Protein AF-A0A3A3HG42-F1 (afdb_monomer)

Sequence (111 aa):
MGFLIKMAFWFSLVLLVLPFDFGETKSDQPNVNAIQAFLAAREAVGDVSGICERKPEVCEVGKSAMHTVGIRAREAAKIAFEMLDSKFGEPDTATKTGSVPPVAPEAPAAN

Structure (mmCIF, N/CA/C/O backbone):
data_AF-A0A3A3HG42-F1
#
_entry.id   AF-A0A3A3HG42-F1
#
loop_
_atom_site.group_PDB
_atom_site.id
_atom_site.type_symbol
_atom_site.label_atom_id
_atom_site.label_alt_id
_atom_site.label_comp_id
_atom_site.label_asym_id
_atom_site.label_entity_id
_atom_site.label_seq_id
_atom_site.pdbx_PDB_ins_code
_atom_site.Cartn_x
_atom_site.Cartn_y
_atom_site.Cartn_z
_atom_site.occupancy
_atom_site.B_iso_or_equiv
_atom_site.auth_seq_id
_atom_site.auth_comp_id
_atom_site.auth_asym_id
_atom_site.auth_atom_id
_atom_site.pdbx_PDB_model_num
ATOM 1 N N . MET A 1 1 ? 16.484 -32.203 -5.602 1.00 61.78 1 MET A N 1
ATOM 2 C CA . MET A 1 1 ? 15.442 -31.258 -5.132 1.00 61.78 1 MET A CA 1
ATOM 3 C C . MET A 1 1 ? 15.800 -30.467 -3.858 1.00 61.78 1 MET A C 1
ATOM 5 O O . MET A 1 1 ? 15.086 -29.534 -3.542 1.00 61.78 1 MET A O 1
ATOM 9 N N . GLY A 1 2 ? 16.875 -30.769 -3.108 1.00 77.94 2 GLY A N 1
ATOM 10 C CA . GLY A 1 2 ? 17.169 -30.070 -1.834 1.00 77.94 2 GLY A CA 1
ATOM 11 C C . GLY A 1 2 ? 17.983 -28.767 -1.930 1.00 77.94 2 GLY A C 1
ATOM 12 O O . GLY A 1 2 ? 18.117 -28.057 -0.938 1.00 77.94 2 GLY A O 1
ATOM 13 N N . PHE A 1 3 ? 18.542 -28.455 -3.103 1.00 86.38 3 PHE A N 1
ATOM 14 C CA . PHE A 1 3 ? 19.393 -27.277 -3.315 1.00 86.38 3 PHE A CA 1
ATOM 15 C C . PHE A 1 3 ? 18.592 -25.969 -3.325 1.00 86.38 3 PHE A C 1
ATOM 17 O O . PHE A 1 3 ? 18.990 -25.003 -2.683 1.00 86.38 3 PHE A O 1
ATOM 24 N N . LEU A 1 4 ? 17.421 -25.971 -3.971 1.00 90.75 4 LEU A N 1
ATOM 25 C CA . LEU A 1 4 ? 16.552 -24.795 -4.069 1.00 90.75 4 LEU A CA 1
ATOM 26 C C . LEU A 1 4 ? 16.053 -24.332 -2.697 1.00 90.75 4 LEU A C 1
ATOM 28 O O . LEU A 1 4 ? 16.079 -23.145 -2.409 1.00 90.75 4 LEU A O 1
ATOM 32 N N . ILE A 1 5 ? 15.679 -25.270 -1.821 1.00 92.88 5 ILE A N 1
ATOM 33 C CA . ILE A 1 5 ? 15.221 -24.953 -0.459 1.00 92.88 5 ILE A CA 1
ATOM 34 C C . ILE A 1 5 ? 16.353 -24.326 0.362 1.00 92.88 5 ILE A C 1
ATOM 36 O O . ILE A 1 5 ? 16.134 -23.348 1.069 1.00 92.88 5 ILE A O 1
ATOM 40 N N . LYS A 1 6 ? 17.578 -24.853 0.238 1.00 89.25 6 LYS A N 1
ATOM 41 C CA . LYS A 1 6 ? 18.759 -24.280 0.895 1.00 89.25 6 LYS A CA 1
ATOM 42 C C . LYS A 1 6 ? 19.034 -22.865 0.384 1.00 89.25 6 LYS A C 1
ATOM 44 O O . LYS A 1 6 ? 19.192 -21.970 1.202 1.00 89.25 6 LYS A O 1
ATOM 49 N N . MET A 1 7 ? 19.040 -22.648 -0.932 1.00 94.62 7 MET A N 1
ATOM 50 C CA . MET A 1 7 ? 19.290 -21.321 -1.508 1.00 94.62 7 MET A CA 1
ATOM 51 C C . MET A 1 7 ? 18.202 -20.312 -1.146 1.00 94.62 7 MET A C 1
ATOM 53 O O . MET A 1 7 ? 18.533 -19.215 -0.719 1.00 94.62 7 MET A O 1
ATOM 57 N N . ALA A 1 8 ? 16.924 -20.689 -1.221 1.00 93.00 8 ALA A N 1
ATOM 58 C CA . ALA A 1 8 ? 15.820 -19.820 -0.818 1.00 93.00 8 ALA A CA 1
ATOM 59 C C . ALA A 1 8 ? 15.907 -19.432 0.668 1.00 93.00 8 ALA A C 1
ATOM 61 O O . ALA A 1 8 ? 15.726 -18.267 1.015 1.00 93.00 8 ALA A O 1
ATOM 62 N N . PHE A 1 9 ? 16.244 -20.390 1.539 1.00 94.19 9 PHE A N 1
ATOM 63 C CA . PHE A 1 9 ? 16.435 -20.133 2.965 1.00 94.19 9 PHE A CA 1
ATOM 64 C C . PHE A 1 9 ? 17.605 -19.175 3.227 1.00 94.19 9 PHE A C 1
ATOM 66 O O . PHE A 1 9 ? 17.438 -18.173 3.920 1.00 94.19 9 PHE A O 1
ATOM 73 N N . TRP A 1 10 ? 18.776 -19.449 2.644 1.00 95.62 10 TRP A N 1
ATOM 74 C CA . TRP A 1 10 ? 19.958 -18.597 2.804 1.00 95.62 10 TRP A CA 1
ATOM 75 C C . TRP A 1 10 ? 19.745 -17.201 2.219 1.00 95.62 10 TRP A C 1
ATOM 77 O O . TRP A 1 10 ? 20.132 -16.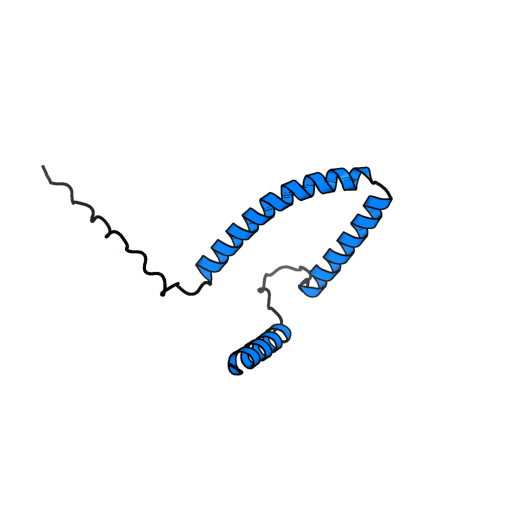217 2.840 1.00 95.62 10 TRP A O 1
ATOM 87 N N . PHE A 1 11 ? 19.076 -17.099 1.073 1.00 92.38 11 PHE A N 1
ATOM 88 C CA . PHE A 1 11 ? 18.751 -15.823 0.447 1.00 92.38 11 PHE A CA 1
ATOM 89 C C . PHE A 1 11 ? 17.790 -15.000 1.310 1.00 92.38 11 PHE A C 1
ATOM 91 O O . PHE A 1 11 ? 18.050 -13.829 1.566 1.00 92.38 11 PHE A O 1
ATOM 98 N N . SER A 1 12 ? 16.737 -15.621 1.851 1.00 90.12 12 SER A N 1
ATOM 99 C CA . SER A 1 12 ? 15.818 -14.963 2.786 1.00 90.12 12 SER A CA 1
ATOM 100 C C . SER A 1 12 ? 16.520 -14.485 4.059 1.00 90.12 12 SER A C 1
ATOM 102 O O . SER A 1 12 ? 16.197 -13.409 4.556 1.00 90.12 12 SER A O 1
ATOM 104 N N . LEU A 1 13 ? 17.465 -15.267 4.591 1.00 90.00 13 LEU A N 1
ATOM 105 C CA . LEU A 1 13 ? 18.253 -14.886 5.764 1.00 90.00 13 LEU A CA 1
ATOM 106 C C . LEU A 1 13 ? 19.147 -13.676 5.456 1.00 90.00 13 LEU A C 1
ATOM 108 O O . LEU A 1 13 ? 19.191 -12.726 6.232 1.00 90.00 13 LEU A O 1
ATOM 112 N N . VAL A 1 14 ? 19.827 -13.692 4.307 1.00 88.62 14 VAL A N 1
ATOM 113 C CA . VAL A 1 14 ? 20.693 -12.593 3.859 1.00 88.62 14 VAL A CA 1
ATOM 114 C C . VAL A 1 14 ? 19.887 -11.319 3.614 1.00 88.62 14 VAL A C 1
ATOM 116 O O . VAL A 1 14 ? 20.301 -10.263 4.075 1.00 88.62 14 VAL A O 1
ATOM 119 N N . LEU A 1 15 ? 18.719 -11.406 2.970 1.00 82.06 15 LEU A N 1
ATOM 120 C CA . LEU A 1 15 ? 17.829 -10.256 2.763 1.00 82.06 15 LEU A CA 1
ATOM 121 C C . LEU A 1 15 ? 17.288 -9.663 4.069 1.00 82.06 15 LEU A C 1
ATOM 123 O O . LEU A 1 15 ? 16.986 -8.477 4.116 1.00 82.06 15 LEU A O 1
ATOM 127 N N . LEU A 1 16 ? 17.151 -10.474 5.119 1.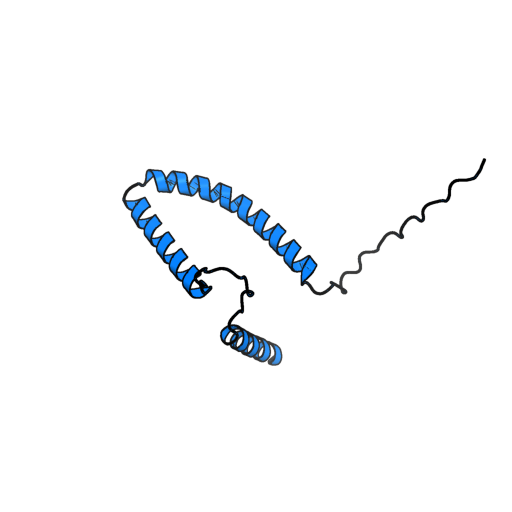00 78.88 16 LEU A N 1
ATOM 128 C CA . LEU A 1 16 ? 16.725 -10.003 6.437 1.00 78.88 16 LEU A CA 1
ATOM 129 C C . LEU A 1 16 ? 17.869 -9.314 7.195 1.00 78.88 16 LEU A C 1
ATOM 131 O O . LEU A 1 16 ? 17.629 -8.395 7.973 1.00 78.88 16 LEU A O 1
ATOM 135 N N . VAL A 1 17 ? 19.106 -9.767 6.974 1.00 81.06 17 VAL A N 1
ATOM 136 C CA . VAL A 1 17 ? 20.314 -9.216 7.603 1.00 81.06 17 VAL A CA 1
ATOM 137 C C . VAL A 1 17 ? 20.834 -7.982 6.870 1.00 81.06 17 VAL A C 1
ATOM 139 O O . VAL A 1 17 ? 21.409 -7.108 7.515 1.00 81.06 17 VAL A O 1
ATOM 142 N N . LEU A 1 18 ? 20.655 -7.891 5.551 1.00 79.62 18 LEU A N 1
ATOM 143 C CA . LEU A 1 18 ? 21.057 -6.720 4.782 1.00 79.62 18 LEU A CA 1
ATOM 144 C C . LEU A 1 18 ? 20.132 -5.544 5.129 1.00 79.62 18 LEU A C 1
ATOM 146 O O . LEU A 1 18 ? 18.946 -5.589 4.800 1.00 79.62 18 LEU A O 1
ATOM 150 N N . PRO A 1 19 ? 20.640 -4.472 5.766 1.00 62.25 19 PRO A N 1
ATOM 151 C CA . PRO A 1 19 ? 19.896 -3.228 5.810 1.00 62.25 19 PRO A CA 1
ATOM 152 C C . PRO A 1 19 ? 19.738 -2.754 4.363 1.00 62.25 19 PRO A C 1
ATOM 154 O O . PRO A 1 19 ? 20.725 -2.544 3.660 1.00 62.25 19 PRO A O 1
ATOM 157 N N . PHE A 1 20 ? 18.496 -2.643 3.899 1.00 61.81 20 PHE A N 1
ATOM 158 C CA . PHE A 1 20 ? 18.199 -2.021 2.617 1.00 61.81 20 PHE A CA 1
ATOM 159 C C . PHE A 1 20 ? 18.615 -0.551 2.714 1.00 61.81 20 PHE A C 1
ATOM 161 O O . PHE A 1 20 ? 17.908 0.263 3.309 1.00 61.81 20 PHE A O 1
ATOM 168 N N . ASP A 1 21 ? 19.798 -0.232 2.192 1.00 54.31 21 ASP A N 1
ATOM 169 C CA . ASP A 1 21 ? 20.253 1.140 2.012 1.00 54.31 21 ASP A CA 1
ATOM 170 C C . ASP A 1 21 ? 19.372 1.771 0.928 1.00 54.31 21 ASP A C 1
ATOM 172 O O . ASP A 1 21 ? 19.570 1.586 -0.274 1.00 54.31 21 ASP A O 1
ATOM 176 N N . PHE A 1 22 ? 18.303 2.437 1.358 1.00 55.25 22 PHE A N 1
ATOM 177 C CA . PHE A 1 22 ? 17.480 3.260 0.483 1.00 55.25 22 PHE A CA 1
ATOM 178 C C . PHE A 1 22 ? 18.204 4.588 0.262 1.00 55.25 22 PHE A C 1
ATOM 180 O O . PHE A 1 22 ? 17.816 5.598 0.830 1.00 55.25 22 PHE A O 1
ATOM 187 N N . GLY A 1 23 ? 19.274 4.540 -0.533 1.00 46.97 23 GLY A N 1
ATOM 188 C CA . GLY A 1 23 ? 19.874 5.649 -1.271 1.00 46.97 23 GLY A CA 1
ATOM 189 C C . GLY A 1 23 ? 20.020 6.981 -0.534 1.00 46.97 23 GLY A C 1
ATOM 190 O O . GLY A 1 23 ? 19.073 7.756 -0.412 1.00 46.97 23 GLY A O 1
ATOM 191 N N . GLU A 1 24 ? 21.267 7.298 -0.196 1.00 52.09 24 GLU A N 1
ATOM 192 C CA . GLU A 1 24 ? 21.784 8.629 0.124 1.00 52.09 24 GLU A CA 1
ATOM 193 C C . GLU A 1 24 ? 21.048 9.757 -0.641 1.00 52.09 24 GLU A C 1
ATOM 195 O O . GLU A 1 24 ? 21.321 10.040 -1.808 1.00 52.09 24 GLU A O 1
ATOM 200 N N . THR A 1 25 ? 20.096 10.428 0.013 1.00 49.53 25 THR A N 1
ATOM 201 C CA . THR A 1 25 ? 19.535 11.690 -0.480 1.00 49.53 25 THR A CA 1
ATOM 202 C C . THR A 1 25 ? 19.702 12.739 0.600 1.00 49.53 25 THR A C 1
ATOM 204 O O . THR A 1 25 ? 19.038 12.732 1.631 1.00 49.53 25 THR A O 1
ATOM 207 N N . LYS A 1 26 ? 20.631 13.656 0.332 1.00 56.97 26 LYS A N 1
ATOM 208 C CA . LYS A 1 26 ? 20.856 14.902 1.063 1.00 56.97 26 LYS A CA 1
ATOM 209 C C . LYS A 1 26 ? 19.541 15.643 1.316 1.00 56.97 26 LYS A C 1
ATOM 211 O O . LYS A 1 26 ? 19.071 16.375 0.453 1.00 56.97 26 LYS A O 1
ATOM 216 N N . SER A 1 27 ? 18.992 15.502 2.510 1.00 53.69 27 SER A N 1
ATOM 217 C CA . SER A 1 27 ? 18.294 16.549 3.257 1.00 53.69 27 SER A CA 1
ATOM 218 C C . SER A 1 27 ? 17.915 15.972 4.614 1.00 53.69 27 SER A C 1
ATOM 220 O O . SER A 1 27 ? 17.742 14.767 4.743 1.00 53.69 27 SER A O 1
ATOM 222 N N . ASP A 1 28 ? 17.827 16.844 5.603 1.00 54.03 28 ASP A N 1
ATOM 223 C CA . ASP A 1 28 ? 17.388 16.650 6.983 1.00 54.03 28 ASP A CA 1
ATOM 224 C C . ASP A 1 28 ? 15.973 16.030 7.085 1.00 54.03 28 ASP A C 1
ATOM 226 O O . ASP A 1 28 ? 15.024 16.661 7.540 1.00 54.03 28 ASP A O 1
ATOM 230 N N . GLN A 1 29 ? 15.787 14.810 6.578 1.00 58.97 29 GLN A N 1
ATOM 231 C CA . GLN A 1 29 ? 14.551 14.052 6.703 1.00 58.97 29 GLN A CA 1
ATOM 232 C C . GLN A 1 29 ? 14.798 12.821 7.571 1.00 58.97 29 GLN A C 1
ATOM 234 O O . GLN A 1 29 ? 15.789 12.114 7.368 1.00 58.97 29 GLN A O 1
ATOM 239 N N . PRO A 1 30 ? 13.918 12.549 8.551 1.00 58.16 30 PRO A N 1
ATOM 240 C CA . PRO A 1 30 ? 14.025 11.351 9.361 1.00 58.16 30 PRO A CA 1
ATOM 241 C C . PRO A 1 30 ? 13.960 10.138 8.435 1.00 58.16 30 PRO A C 1
ATOM 243 O O . PRO A 1 30 ? 12.956 9.909 7.763 1.00 58.16 30 PRO A O 1
ATOM 246 N N . ASN A 1 31 ? 15.056 9.379 8.389 1.00 59.84 31 ASN A N 1
ATOM 247 C CA . ASN A 1 31 ? 15.139 8.117 7.667 1.00 59.84 31 ASN A CA 1
ATOM 248 C C . ASN A 1 31 ? 14.125 7.142 8.280 1.00 59.84 31 ASN A C 1
ATOM 250 O O . ASN A 1 31 ? 14.407 6.475 9.277 1.00 59.84 31 ASN A O 1
ATOM 254 N N . VAL A 1 32 ? 12.917 7.097 7.721 1.00 64.62 32 VAL A N 1
ATOM 255 C CA . VAL A 1 32 ? 11.877 6.160 8.141 1.00 64.62 32 VAL A CA 1
ATOM 256 C C . VAL A 1 32 ? 12.239 4.770 7.630 1.00 64.62 32 VAL A C 1
ATOM 258 O O . VAL A 1 32 ? 12.289 4.515 6.430 1.00 64.62 32 VAL A O 1
ATOM 261 N N . ASN A 1 33 ? 12.519 3.848 8.552 1.00 75.69 33 ASN A N 1
ATOM 262 C CA . ASN A 1 33 ? 12.745 2.447 8.198 1.00 75.69 33 ASN A CA 1
ATOM 263 C C . ASN A 1 33 ? 11.441 1.854 7.625 1.00 75.69 33 ASN A C 1
ATOM 265 O O . ASN A 1 33 ? 10.360 2.139 8.142 1.00 75.69 33 ASN A O 1
ATOM 269 N N . ALA A 1 34 ? 11.530 0.985 6.612 1.00 77.75 34 ALA A N 1
ATOM 270 C CA . ALA A 1 34 ? 10.396 0.246 6.049 1.00 77.75 34 ALA A CA 1
ATOM 271 C C . ALA A 1 34 ? 9.502 -0.408 7.125 1.00 77.75 34 ALA A C 1
ATOM 273 O O . ALA A 1 34 ? 8.275 -0.371 7.022 1.00 77.75 34 ALA A O 1
ATOM 274 N N . ILE A 1 35 ? 10.100 -0.946 8.195 1.00 83.00 35 ILE A N 1
ATOM 275 C CA . ILE A 1 35 ? 9.360 -1.532 9.325 1.00 83.00 35 ILE A CA 1
ATOM 276 C C . ILE A 1 35 ? 8.579 -0.457 10.095 1.00 83.00 35 ILE A C 1
ATOM 278 O O . ILE A 1 35 ? 7.412 -0.660 10.424 1.00 83.00 35 ILE A O 1
ATOM 282 N N . GLN A 1 36 ? 9.195 0.697 10.361 1.00 82.12 36 GLN A N 1
ATOM 283 C CA . GLN A 1 36 ? 8.544 1.808 11.065 1.00 82.12 36 GLN A CA 1
ATOM 284 C C . GLN A 1 36 ? 7.402 2.394 10.231 1.00 82.12 36 GLN A C 1
ATOM 286 O O . GLN A 1 36 ? 6.316 2.620 10.758 1.00 82.12 36 GLN A O 1
ATOM 291 N N . ALA A 1 37 ? 7.613 2.565 8.925 1.00 84.81 37 ALA A N 1
ATOM 292 C CA . ALA A 1 37 ? 6.583 3.029 8.002 1.00 84.81 37 ALA A CA 1
ATOM 293 C C . ALA A 1 37 ? 5.387 2.065 7.952 1.00 84.81 37 ALA A C 1
ATOM 295 O O . ALA A 1 37 ? 4.236 2.499 7.992 1.00 84.81 37 ALA A O 1
ATOM 296 N N . PHE A 1 38 ? 5.641 0.753 7.922 1.00 86.19 38 PHE A N 1
ATOM 297 C CA . PHE A 1 38 ? 4.577 -0.248 7.953 1.00 86.19 38 PHE A CA 1
ATOM 298 C C . PHE A 1 38 ? 3.785 -0.221 9.266 1.00 86.19 38 PHE A C 1
ATOM 300 O O . PHE A 1 38 ? 2.554 -0.281 9.237 1.00 86.19 38 PHE A O 1
ATOM 307 N N . LEU A 1 39 ? 4.467 -0.113 10.410 1.00 89.75 39 LEU A N 1
ATOM 308 C CA . LEU A 1 39 ? 3.814 -0.017 11.719 1.00 89.75 39 LEU A CA 1
ATOM 309 C C . LEU A 1 39 ? 2.968 1.258 11.836 1.00 89.75 39 LEU A C 1
ATOM 311 O O . LEU A 1 39 ? 1.802 1.167 12.211 1.00 89.75 39 LEU A O 1
ATOM 315 N N . ALA A 1 40 ? 3.500 2.410 11.421 1.00 89.38 40 ALA A N 1
ATOM 316 C CA . ALA A 1 40 ? 2.764 3.675 11.413 1.00 89.38 40 ALA A CA 1
ATOM 317 C C . ALA A 1 40 ? 1.532 3.621 10.492 1.00 89.38 40 ALA A C 1
ATOM 319 O O . ALA A 1 40 ? 0.451 4.082 10.854 1.00 89.38 40 ALA A O 1
ATOM 320 N N . ALA A 1 41 ? 1.654 3.004 9.314 1.00 89.19 41 ALA A N 1
ATOM 321 C CA . ALA A 1 41 ? 0.517 2.819 8.415 1.00 89.19 41 ALA A CA 1
ATOM 322 C C . ALA A 1 41 ? -0.565 1.913 9.030 1.00 89.19 41 ALA A C 1
ATOM 324 O O . ALA A 1 41 ? -1.756 2.185 8.882 1.00 89.19 41 ALA A O 1
ATOM 325 N N . ARG A 1 42 ? -0.172 0.841 9.733 1.00 89.50 42 ARG A N 1
ATOM 326 C CA . ARG A 1 42 ? -1.108 -0.040 10.452 1.00 89.50 42 ARG A CA 1
ATOM 327 C C . ARG A 1 42 ? -1.839 0.698 11.568 1.00 89.50 42 ARG A 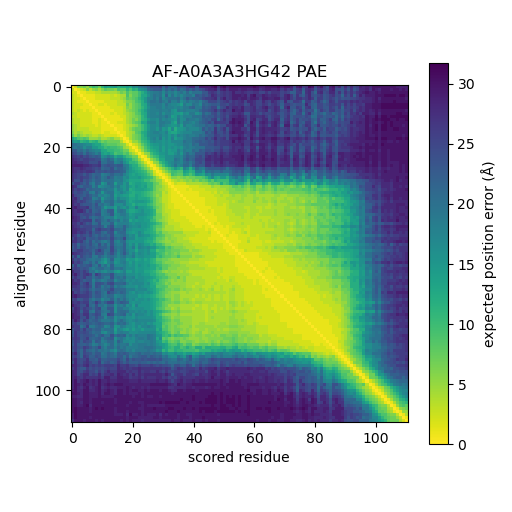C 1
ATOM 329 O O . ARG A 1 42 ? -3.045 0.506 11.708 1.00 89.50 42 ARG A O 1
ATOM 336 N N . GLU A 1 43 ? -1.128 1.532 12.317 1.00 91.75 43 GLU A N 1
ATOM 337 C CA . GLU A 1 43 ? -1.702 2.376 13.367 1.00 91.75 43 GLU A CA 1
ATOM 338 C C . GLU A 1 43 ? -2.726 3.360 12.787 1.00 91.75 43 GLU A C 1
ATOM 340 O O . GLU A 1 43 ? -3.869 3.389 13.237 1.00 91.75 43 GLU A O 1
ATOM 345 N N . ALA A 1 44 ? -2.387 4.040 11.688 1.00 92.56 44 ALA A N 1
ATOM 346 C CA . ALA A 1 44 ? -3.315 4.929 10.992 1.00 92.56 44 ALA A CA 1
ATOM 347 C C . ALA A 1 44 ? -4.588 4.206 10.503 1.00 92.56 44 ALA A C 1
ATOM 349 O O . ALA A 1 44 ? -5.681 4.767 10.545 1.00 92.56 44 ALA A O 1
ATOM 350 N N . VAL A 1 45 ? -4.484 2.947 10.062 1.00 91.12 45 VAL A N 1
ATOM 351 C CA . VAL A 1 45 ? -5.666 2.135 9.709 1.00 91.12 45 VAL A CA 1
ATOM 352 C C . VAL A 1 45 ? -6.524 1.825 10.943 1.00 91.12 45 VAL A C 1
ATOM 354 O O . VAL A 1 45 ? -7.751 1.813 10.837 1.00 91.12 45 VAL A O 1
ATOM 357 N N . GLY A 1 46 ? -5.908 1.612 12.108 1.00 90.06 46 GLY A N 1
ATOM 358 C CA . GLY A 1 46 ? -6.622 1.489 13.382 1.00 90.06 46 GLY A CA 1
ATOM 359 C C . GLY A 1 46 ? -7.394 2.763 13.750 1.00 90.06 46 GLY A C 1
ATOM 360 O O . GLY A 1 46 ? -8.546 2.693 14.176 1.00 90.06 46 GLY A O 1
ATOM 361 N N . ASP A 1 47 ? -6.832 3.942 13.492 1.00 91.88 47 ASP A N 1
ATOM 362 C CA . ASP A 1 47 ? -7.543 5.208 13.726 1.00 91.88 47 ASP A CA 1
ATOM 363 C C . ASP A 1 47 ? -8.771 5.366 12.827 1.00 91.88 47 ASP A C 1
ATOM 365 O O . ASP A 1 47 ? -9.815 5.871 13.259 1.00 91.88 47 ASP A O 1
ATOM 369 N N . VAL A 1 48 ? -8.688 4.880 11.585 1.00 91.75 48 VAL A N 1
ATOM 370 C CA . VAL A 1 48 ? -9.826 4.881 10.658 1.00 91.75 48 VAL A CA 1
ATOM 371 C C . VAL A 1 48 ? -10.987 4.055 11.210 1.00 91.75 48 VAL A C 1
ATOM 373 O O . VAL A 1 48 ? -12.130 4.497 11.085 1.00 91.75 48 VAL A O 1
ATOM 376 N N . SER A 1 49 ? -10.744 2.916 11.873 1.00 90.06 49 SER A N 1
ATOM 377 C CA . SER A 1 49 ? -11.847 2.154 12.479 1.00 90.06 49 SER A CA 1
ATOM 378 C C . SER A 1 49 ? -12.534 2.943 13.593 1.00 90.06 49 SER A C 1
ATOM 380 O O . SER A 1 49 ? -13.763 2.986 13.638 1.00 90.06 49 SER A O 1
ATOM 382 N N . GLY A 1 50 ? -11.768 3.665 14.416 1.00 93.12 50 GLY A N 1
ATOM 383 C CA . GLY A 1 50 ? -12.334 4.570 15.421 1.00 93.12 50 GLY A CA 1
ATOM 384 C C . GLY A 1 50 ? -13.116 5.745 14.814 1.00 93.12 50 GLY A C 1
ATOM 385 O O . GLY A 1 50 ? -14.107 6.197 15.389 1.00 93.12 50 GLY A O 1
ATOM 386 N N . ILE A 1 51 ? -12.715 6.248 13.640 1.00 91.69 51 ILE A N 1
ATOM 387 C CA . ILE A 1 51 ? -13.497 7.245 12.888 1.00 91.69 51 ILE A CA 1
ATOM 388 C C . ILE A 1 51 ? -14.804 6.629 12.385 1.00 91.69 51 ILE A C 1
ATOM 390 O O . ILE A 1 51 ? -15.849 7.257 12.535 1.00 91.69 51 ILE A O 1
ATOM 394 N N . CYS A 1 52 ? -14.769 5.413 11.840 1.00 92.75 52 CYS A N 1
ATOM 395 C CA . CYS A 1 52 ? -15.958 4.728 11.335 1.00 92.75 52 CYS A CA 1
ATOM 396 C C . CYS A 1 52 ? -16.996 4.460 12.436 1.00 92.75 52 CYS A C 1
ATOM 398 O O . CYS A 1 52 ? -18.188 4.619 12.183 1.00 92.75 52 CYS A O 1
ATOM 400 N N . GLU A 1 53 ? -16.566 4.131 13.658 1.00 94.25 53 GLU A N 1
ATOM 401 C CA . GLU A 1 53 ? -17.475 3.995 14.808 1.00 94.25 53 GLU A CA 1
ATOM 402 C C . GLU A 1 53 ? -18.162 5.320 15.172 1.00 94.25 53 GLU A C 1
ATOM 404 O O . GLU A 1 53 ? -19.338 5.336 15.532 1.00 94.25 53 GLU A O 1
ATOM 409 N N . ARG A 1 54 ? -17.448 6.448 15.057 1.00 95.25 54 ARG A N 1
ATOM 410 C CA . ARG A 1 54 ? -17.983 7.783 15.384 1.00 95.25 54 ARG A CA 1
ATOM 411 C C . ARG A 1 54 ? -18.787 8.424 14.247 1.00 95.25 54 ARG A C 1
ATOM 413 O O . ARG A 1 54 ? -19.615 9.295 14.510 1.00 95.25 54 ARG A O 1
ATOM 420 N N . LYS A 1 55 ? -18.492 8.062 12.997 1.00 94.94 55 LYS A N 1
ATOM 421 C CA . LYS A 1 55 ? -18.963 8.697 11.754 1.00 94.94 55 LYS A CA 1
ATOM 422 C C . LYS A 1 55 ? -19.188 7.624 10.668 1.00 94.94 55 LYS A C 1
ATOM 424 O O . LYS A 1 55 ? -18.364 7.498 9.753 1.00 94.94 55 LYS A O 1
ATOM 429 N N . PRO A 1 56 ? -20.269 6.825 10.742 1.00 92.62 56 PRO A N 1
ATOM 430 C CA . PRO A 1 56 ? -20.498 5.718 9.807 1.00 92.62 56 PRO A CA 1
ATOM 431 C C . PRO A 1 56 ? -20.646 6.179 8.348 1.00 92.62 56 PRO A C 1
ATOM 433 O O . PRO A 1 56 ? -20.242 5.469 7.425 1.00 92.62 56 PRO A O 1
ATOM 436 N N . GLU A 1 57 ? -21.146 7.394 8.121 1.00 93.75 57 GLU A N 1
ATOM 437 C CA . GLU A 1 57 ? -21.305 7.987 6.792 1.00 93.75 57 GLU A CA 1
ATOM 438 C C . GLU A 1 57 ? -19.967 8.173 6.057 1.00 93.75 57 GLU A C 1
ATOM 440 O O . GLU A 1 57 ? -19.891 7.989 4.841 1.00 93.75 57 GLU A O 1
ATOM 445 N N . VAL A 1 58 ? -18.890 8.473 6.793 1.00 94.25 58 VAL A N 1
ATOM 446 C CA . VAL A 1 58 ? -17.541 8.627 6.227 1.00 94.25 58 VAL A CA 1
ATOM 447 C C . VAL A 1 58 ? -17.004 7.276 5.761 1.00 94.25 58 VAL A C 1
ATOM 449 O O . VAL A 1 58 ? -16.336 7.202 4.731 1.00 94.25 58 VAL A O 1
ATOM 452 N N . CYS A 1 59 ? -17.332 6.202 6.480 1.00 93.00 59 CYS A N 1
ATOM 453 C CA . CYS A 1 59 ? -16.902 4.852 6.136 1.00 93.00 59 CYS A CA 1
ATOM 454 C C . CYS A 1 59 ? -17.596 4.345 4.856 1.00 93.00 59 CYS A C 1
ATOM 456 O O . CYS A 1 59 ? -16.936 3.781 3.983 1.00 93.00 59 CYS A O 1
ATOM 458 N N . GLU A 1 60 ? -18.897 4.605 4.686 1.00 94.62 60 GLU A N 1
ATOM 459 C CA . GLU A 1 60 ? -19.645 4.212 3.477 1.00 94.62 60 GLU A CA 1
ATOM 460 C C . GLU A 1 60 ? -19.180 4.962 2.219 1.00 94.62 60 GLU A C 1
ATOM 462 O O . GLU A 1 60 ? -18.934 4.361 1.162 1.00 94.62 60 GLU A O 1
ATOM 467 N N . VAL A 1 61 ? -18.978 6.278 2.333 1.00 95.25 61 VAL A N 1
ATOM 468 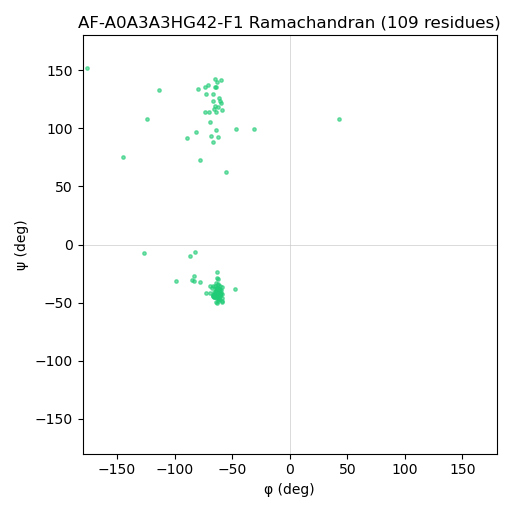C CA . VAL A 1 61 ? -18.408 7.077 1.236 1.00 95.25 61 VAL A CA 1
ATOM 469 C C . VAL A 1 61 ? -16.965 6.648 0.959 1.00 95.25 61 VAL A C 1
ATOM 471 O O . VAL A 1 61 ? -16.589 6.440 -0.198 1.00 95.25 61 VAL A O 1
ATOM 474 N N . GLY A 1 62 ? -16.169 6.444 2.012 1.00 92.56 62 GLY A N 1
ATOM 475 C CA . GLY A 1 62 ? -14.785 5.987 1.926 1.00 92.56 62 GLY A CA 1
ATOM 476 C C . GLY A 1 62 ? -14.653 4.640 1.221 1.00 92.56 62 GLY A C 1
ATOM 477 O O . GLY A 1 62 ? -13.807 4.495 0.343 1.00 92.56 62 GLY A O 1
ATOM 478 N N . LYS A 1 63 ? -15.531 3.677 1.514 1.00 92.50 63 LYS A N 1
ATOM 479 C CA . LYS A 1 63 ? -15.587 2.371 0.838 1.00 92.50 63 LYS A CA 1
ATOM 480 C C . LYS A 1 63 ? -15.808 2.513 -0.668 1.00 92.50 63 LYS A C 1
ATOM 482 O O . LYS A 1 63 ? -15.100 1.889 -1.460 1.00 92.50 63 LYS A O 1
ATOM 487 N N . SER A 1 64 ? -16.756 3.356 -1.067 1.00 94.19 64 SER A N 1
ATOM 488 C CA . SER A 1 64 ? -17.071 3.602 -2.480 1.00 94.19 64 SER A CA 1
ATOM 489 C C . SER A 1 64 ? -15.912 4.293 -3.212 1.00 94.19 64 SER A C 1
ATOM 491 O O . SER A 1 64 ? -15.550 3.917 -4.333 1.00 94.19 64 SER A O 1
ATOM 493 N N . ALA A 1 65 ? -15.267 5.258 -2.551 1.00 94.88 65 ALA A N 1
ATOM 494 C CA . ALA A 1 65 ? -14.074 5.921 -3.066 1.00 94.88 65 ALA A CA 1
ATOM 495 C C . ALA A 1 65 ? -12.896 4.939 -3.205 1.00 94.88 65 ALA A C 1
ATOM 497 O O . ALA A 1 65 ? -12.297 4.837 -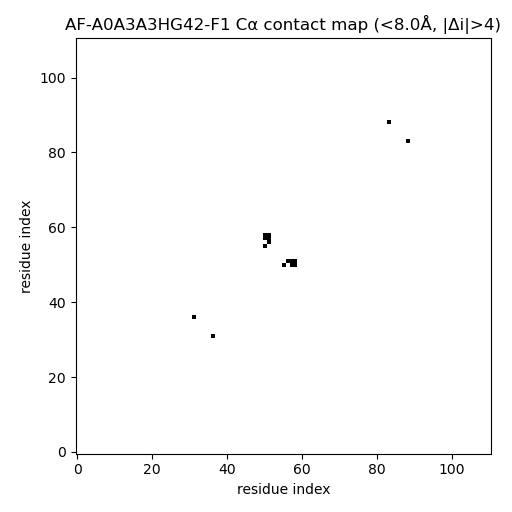4.278 1.00 94.88 65 ALA A O 1
ATOM 498 N N . MET A 1 66 ? -12.612 4.161 -2.157 1.00 94.31 66 MET A N 1
ATOM 499 C CA . MET A 1 66 ? -11.534 3.167 -2.123 1.00 94.31 66 MET A CA 1
ATOM 500 C C . MET A 1 66 ? -11.710 2.080 -3.179 1.00 94.31 66 MET A C 1
ATOM 502 O O . MET A 1 66 ? -10.723 1.650 -3.768 1.00 94.31 66 MET A O 1
ATOM 506 N N . HIS A 1 67 ? -12.943 1.667 -3.483 1.00 94.75 67 HIS A N 1
ATOM 507 C CA . HIS A 1 67 ? -13.199 0.736 -4.582 1.00 94.75 67 HIS A CA 1
ATOM 508 C C . HIS A 1 67 ? -12.694 1.297 -5.922 1.00 94.75 67 HIS A C 1
ATOM 510 O O . HIS A 1 67 ? -11.943 0.636 -6.639 1.00 94.75 67 HIS A O 1
ATOM 516 N N . THR A 1 68 ? -13.044 2.547 -6.232 1.00 94.62 68 THR A N 1
ATOM 517 C CA . THR A 1 68 ? -12.637 3.210 -7.482 1.00 94.62 68 THR A CA 1
ATOM 518 C C . THR A 1 68 ? -11.127 3.429 -7.541 1.00 94.62 68 THR A C 1
ATOM 520 O O . THR A 1 68 ? -10.488 3.129 -8.554 1.00 94.62 68 THR A O 1
ATOM 523 N N . VAL A 1 69 ? -10.543 3.918 -6.444 1.00 94.88 69 VAL A N 1
ATOM 524 C CA . VAL A 1 69 ? -9.092 4.106 -6.322 1.00 94.88 69 VAL A CA 1
ATOM 525 C C . VAL A 1 69 ? -8.366 2.770 -6.468 1.00 94.88 69 VAL A C 1
ATOM 527 O O . VAL A 1 69 ? -7.387 2.696 -7.200 1.00 94.88 69 VAL A O 1
ATOM 530 N N . GLY A 1 70 ? -8.873 1.700 -5.856 1.00 94.62 70 GLY A N 1
ATOM 531 C CA . GLY A 1 70 ? -8.269 0.370 -5.896 1.00 94.62 70 GLY A CA 1
ATOM 532 C C . GLY A 1 70 ? -8.208 -0.233 -7.299 1.00 94.62 70 GLY A C 1
ATOM 533 O O . GLY A 1 70 ? -7.211 -0.860 -7.651 1.00 94.62 70 GLY A O 1
ATOM 534 N N . ILE A 1 71 ? -9.229 -0.018 -8.135 1.00 96.75 71 ILE A N 1
ATOM 535 C CA . ILE A 1 71 ? -9.183 -0.440 -9.546 1.00 96.75 71 ILE A CA 1
ATOM 536 C C . ILE A 1 71 ? -8.052 0.280 -10.287 1.00 96.75 71 ILE A C 1
ATOM 538 O O . ILE A 1 71 ? -7.254 -0.368 -10.960 1.00 96.75 71 ILE A O 1
ATOM 542 N N . ARG A 1 72 ? -7.924 1.599 -10.109 1.00 94.94 72 ARG A N 1
ATOM 543 C CA . ARG A 1 72 ? -6.846 2.383 -10.736 1.00 94.94 72 ARG A CA 1
ATOM 544 C C . ARG A 1 72 ? -5.465 2.033 -10.181 1.00 94.94 72 ARG A C 1
ATOM 546 O O . ARG A 1 72 ? -4.503 1.974 -10.937 1.00 94.94 72 ARG A O 1
ATOM 553 N N . ALA A 1 73 ? -5.370 1.766 -8.881 1.00 96.75 73 ALA A N 1
ATOM 554 C CA . ALA A 1 73 ? -4.129 1.374 -8.223 1.00 96.75 73 ALA A CA 1
ATOM 555 C C . ALA A 1 73 ? -3.584 0.044 -8.765 1.00 96.75 73 ALA A C 1
ATOM 557 O O . ALA A 1 73 ? -2.372 -0.100 -8.887 1.00 96.75 73 ALA A O 1
ATOM 558 N N . ARG A 1 74 ? -4.455 -0.907 -9.142 1.00 95.94 74 ARG A N 1
ATOM 559 C CA . ARG A 1 74 ? -4.028 -2.154 -9.802 1.00 95.94 74 ARG A CA 1
ATOM 560 C C . ARG A 1 74 ? -3.375 -1.892 -11.155 1.00 95.94 74 ARG A C 1
ATOM 562 O O . ARG A 1 74 ? -2.324 -2.460 -11.430 1.00 95.94 74 ARG A O 1
ATOM 569 N N . GLU A 1 75 ? -3.965 -1.015 -11.962 1.00 97.19 75 GLU A N 1
ATOM 570 C CA . GLU A 1 75 ? -3.387 -0.642 -13.256 1.00 97.19 75 GLU A CA 1
ATOM 571 C C . GLU A 1 75 ? -2.050 0.088 -13.074 1.00 97.19 75 GLU A C 1
ATOM 573 O O . GLU A 1 75 ? -1.061 -0.245 -13.720 1.00 97.19 75 GLU A O 1
ATOM 578 N N . ALA A 1 76 ? -1.978 1.012 -12.112 1.00 95.81 76 ALA A N 1
ATOM 579 C CA . ALA A 1 76 ? -0.734 1.694 -11.766 1.00 95.81 76 ALA A CA 1
ATOM 580 C C . ALA A 1 76 ? 0.357 0.716 -11.299 1.00 95.81 76 ALA A C 1
ATOM 582 O O . ALA A 1 76 ? 1.510 0.846 -11.705 1.00 95.81 76 ALA A O 1
ATOM 583 N N . ALA A 1 77 ? -0.003 -0.279 -10.482 1.00 96.88 77 ALA A N 1
ATOM 584 C CA . ALA A 1 77 ? 0.928 -1.311 -10.041 1.00 96.88 77 ALA A CA 1
ATOM 585 C C . ALA A 1 77 ? 1.459 -2.119 -11.229 1.00 96.88 77 ALA A C 1
ATOM 587 O O . ALA A 1 77 ? 2.663 -2.335 -11.317 1.00 96.88 77 ALA A O 1
ATOM 588 N N . LYS A 1 78 ? 0.592 -2.510 -12.170 1.00 96.25 78 LYS A N 1
ATOM 589 C CA . LYS A 1 78 ? 1.001 -3.228 -13.382 1.00 96.25 78 LYS A CA 1
ATOM 590 C C . LYS A 1 78 ? 2.017 -2.425 -14.200 1.00 96.25 78 LYS A C 1
ATOM 592 O O . LYS A 1 78 ? 3.081 -2.950 -14.506 1.00 96.25 78 LYS A O 1
ATOM 597 N N . ILE A 1 79 ? 1.733 -1.150 -14.467 1.00 96.44 79 ILE A N 1
ATOM 598 C CA . ILE A 1 79 ? 2.646 -0.261 -15.205 1.00 96.44 79 ILE A CA 1
ATOM 599 C C . ILE A 1 79 ? 3.978 -0.110 -14.457 1.00 96.44 79 ILE A C 1
ATOM 601 O O . ILE A 1 79 ? 5.046 -0.178 -15.061 1.00 96.44 79 ILE A O 1
ATOM 605 N N . ALA A 1 80 ? 3.939 0.066 -13.133 1.00 95.94 80 ALA A N 1
ATOM 606 C CA . ALA A 1 80 ? 5.148 0.147 -12.319 1.00 95.94 80 ALA A CA 1
ATOM 607 C C . ALA A 1 80 ? 5.989 -1.134 -12.417 1.00 95.94 80 ALA A C 1
ATOM 609 O O . ALA A 1 80 ? 7.203 -1.044 -12.599 1.00 95.94 80 ALA A O 1
ATOM 610 N N . PHE A 1 81 ? 5.357 -2.308 -12.349 1.00 93.75 81 PHE A N 1
ATOM 611 C CA . PHE A 1 81 ? 6.043 -3.591 -12.485 1.00 93.75 81 PHE A CA 1
ATOM 612 C C . PHE A 1 81 ? 6.633 -3.798 -13.878 1.00 93.75 81 PH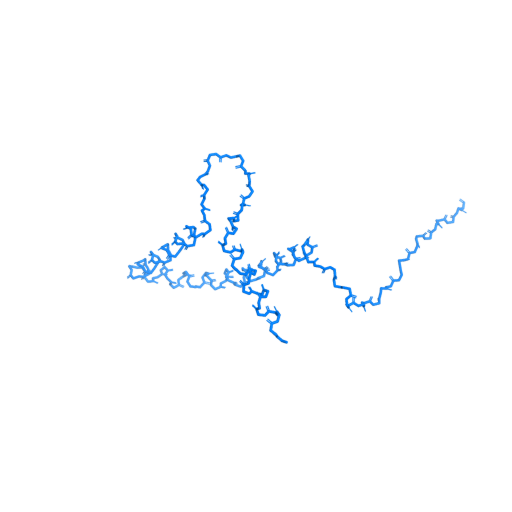E A C 1
ATOM 614 O O . PHE A 1 81 ? 7.788 -4.196 -13.963 1.00 93.75 81 PHE A O 1
ATOM 621 N N . GLU A 1 82 ? 5.910 -3.471 -14.950 1.00 94.12 82 GLU A N 1
ATOM 622 C CA . GLU A 1 82 ? 6.450 -3.529 -16.318 1.00 94.12 82 GLU A CA 1
ATOM 623 C C . GLU A 1 82 ? 7.669 -2.606 -16.480 1.00 94.12 82 GLU A C 1
ATOM 625 O O . GLU A 1 82 ? 8.669 -2.987 -17.089 1.00 94.12 82 GLU A O 1
ATOM 630 N N . MET A 1 83 ? 7.644 -1.414 -15.873 1.00 94.44 83 MET A N 1
ATOM 631 C CA . MET A 1 83 ? 8.805 -0.518 -15.869 1.00 94.44 83 MET A CA 1
ATOM 632 C C . MET A 1 83 ? 9.993 -1.102 -15.096 1.00 94.44 83 MET A C 1
ATOM 634 O O . MET A 1 83 ? 11.125 -1.012 -15.571 1.00 94.44 83 MET A O 1
ATOM 638 N N . LEU A 1 84 ? 9.760 -1.695 -13.923 1.00 92.25 84 LEU A N 1
ATOM 639 C CA . LEU A 1 84 ? 10.799 -2.365 -13.133 1.00 92.25 84 LEU A CA 1
ATOM 640 C C . LEU A 1 84 ? 11.404 -3.547 -13.905 1.00 92.25 84 LEU A C 1
ATOM 642 O O . LEU A 1 84 ? 12.625 -3.638 -14.011 1.00 92.25 84 LEU A O 1
ATOM 646 N N . ASP A 1 85 ? 10.564 -4.391 -14.498 1.00 88.81 85 ASP A N 1
ATOM 647 C CA . ASP A 1 85 ? 10.974 -5.556 -15.287 1.00 88.81 85 ASP A CA 1
ATOM 648 C C . ASP A 1 85 ? 11.764 -5.142 -16.536 1.00 88.81 85 ASP A C 1
ATOM 650 O O . ASP A 1 85 ? 12.822 -5.688 -16.813 1.00 88.81 85 ASP A O 1
ATOM 654 N N . SER A 1 86 ? 11.368 -4.065 -17.223 1.00 87.00 86 SER A N 1
ATOM 655 C CA . SER A 1 86 ? 12.140 -3.551 -18.366 1.00 87.00 86 SER A CA 1
ATOM 656 C C . SER A 1 86 ? 13.551 -3.059 -18.006 1.00 87.00 86 SER A C 1
ATOM 658 O O . SER A 1 86 ? 14.418 -2.994 -18.878 1.00 87.00 86 SER A O 1
ATOM 660 N N . LYS A 1 87 ? 13.790 -2.679 -16.742 1.00 87.31 87 LYS A N 1
ATOM 661 C CA . LYS A 1 87 ? 15.086 -2.161 -16.274 1.00 87.31 87 LYS A CA 1
ATOM 662 C C . LYS A 1 87 ? 15.949 -3.206 -15.578 1.00 87.31 87 LYS A C 1
ATOM 664 O O . LYS A 1 87 ? 17.171 -3.089 -15.628 1.00 87.31 87 LYS A O 1
ATOM 669 N N . PHE A 1 88 ? 15.325 -4.165 -14.901 1.00 87.00 88 PHE A N 1
ATOM 670 C CA . PHE A 1 88 ? 16.003 -5.126 -14.028 1.00 87.00 88 PHE A CA 1
ATOM 671 C C . PHE A 1 88 ? 15.689 -6.588 -14.358 1.00 87.00 88 PHE A C 1
ATOM 673 O O . PHE A 1 88 ? 16.296 -7.474 -13.764 1.00 87.00 88 PHE A O 1
ATOM 680 N N . GLY A 1 89 ? 14.750 -6.851 -15.264 1.00 75.75 89 GLY A N 1
ATOM 681 C CA . GLY A 1 89 ? 14.422 -8.189 -15.730 1.00 75.75 89 GLY A CA 1
ATOM 682 C C . GLY A 1 89 ? 15.542 -8.750 -16.599 1.00 75.75 89 GLY A C 1
ATOM 683 O O . GLY A 1 89 ? 16.119 -8.058 -17.441 1.00 75.75 89 GLY A O 1
ATOM 684 N N . GLU A 1 90 ? 15.863 -10.023 -16.385 1.00 78.38 90 GLU A N 1
ATOM 685 C CA . GLU A 1 90 ? 16.760 -10.748 -17.276 1.00 78.38 90 GLU A CA 1
ATOM 686 C C . GLU A 1 90 ? 16.121 -10.831 -18.675 1.00 78.38 90 GLU A C 1
ATOM 688 O O . GLU A 1 90 ? 14.913 -11.062 -18.782 1.00 78.38 90 GLU A O 1
ATOM 693 N N . PRO A 1 91 ? 16.894 -10.675 -19.765 1.00 70.00 91 PRO A N 1
ATOM 694 C CA . PRO A 1 91 ? 16.342 -10.812 -21.103 1.00 70.00 91 PRO A CA 1
ATOM 695 C C . PRO A 1 91 ? 15.761 -12.219 -21.272 1.00 70.00 91 PRO A C 1
ATOM 697 O O . PRO A 1 91 ? 16.484 -13.215 -21.146 1.00 70.00 91 PRO A O 1
ATOM 700 N N . ASP A 1 92 ? 14.464 -12.298 -21.586 1.00 66.81 92 ASP A N 1
ATOM 701 C CA . ASP A 1 92 ? 13.801 -13.554 -21.929 1.00 66.81 92 ASP A CA 1
ATOM 702 C C . ASP A 1 92 ? 14.375 -14.076 -23.253 1.00 66.81 92 ASP A C 1
ATOM 704 O O . ASP A 1 92 ? 13.932 -13.760 -24.356 1.00 66.81 92 ASP A O 1
ATOM 708 N N . THR A 1 93 ? 15.446 -14.853 -23.129 1.00 65.50 93 THR A N 1
ATOM 709 C CA . THR A 1 93 ? 16.150 -15.502 -24.237 1.00 65.50 93 THR A CA 1
ATOM 710 C C . THR A 1 93 ? 15.479 -16.810 -24.658 1.00 65.50 93 THR A C 1
ATOM 712 O O . THR A 1 93 ? 15.875 -17.394 -25.672 1.00 65.50 93 THR A O 1
ATOM 715 N N . ALA A 1 94 ? 14.457 -17.267 -23.923 1.00 63.88 94 ALA A N 1
ATOM 716 C CA . ALA A 1 94 ? 13.693 -18.468 -24.246 1.00 63.88 94 ALA A CA 1
ATOM 717 C C . ALA A 1 94 ? 12.565 -18.175 -25.250 1.00 63.88 94 ALA A C 1
ATOM 719 O O . ALA A 1 94 ? 12.250 -19.026 -26.089 1.00 63.88 94 ALA A O 1
ATOM 720 N N . THR A 1 95 ? 12.005 -16.964 -25.232 1.00 63.72 95 THR A N 1
ATOM 721 C CA . THR A 1 95 ? 10.943 -16.558 -26.159 1.00 63.72 95 THR A CA 1
ATOM 722 C C . THR A 1 95 ? 11.520 -15.953 -27.445 1.00 63.72 95 THR A C 1
ATOM 724 O O . THR A 1 95 ? 11.741 -14.750 -27.558 1.00 63.72 95 THR A O 1
ATOM 727 N N . LYS A 1 96 ? 11.734 -16.784 -28.476 1.00 62.03 96 LYS A N 1
ATOM 728 C CA . LYS A 1 96 ? 11.987 -16.301 -29.846 1.00 62.03 96 LYS A CA 1
ATOM 729 C C . LYS A 1 96 ? 10.674 -15.950 -30.545 1.00 62.03 96 LYS A C 1
ATOM 731 O O . LYS A 1 96 ? 10.032 -16.817 -31.135 1.00 62.03 96 LYS A O 1
ATOM 736 N N . THR A 1 97 ? 10.298 -14.678 -30.546 1.00 71.38 97 THR A N 1
ATOM 737 C CA . THR A 1 97 ? 9.347 -14.152 -31.533 1.00 71.38 97 THR A CA 1
ATOM 738 C C . THR A 1 97 ? 10.084 -13.888 -32.850 1.00 71.38 97 THR A C 1
ATOM 740 O O . THR A 1 97 ? 11.196 -13.361 -32.869 1.00 71.38 97 THR A O 1
ATOM 743 N N . GLY A 1 98 ? 9.506 -14.323 -33.973 1.00 58.69 98 GLY A N 1
ATOM 744 C CA . GLY A 1 98 ? 10.074 -14.092 -35.302 1.00 58.69 98 GLY A CA 1
ATOM 745 C C . GLY A 1 98 ? 9.975 -12.613 -35.664 1.00 58.69 98 GLY A C 1
ATOM 746 O O . GLY A 1 98 ? 8.886 -12.126 -35.957 1.00 58.69 98 GLY A O 1
ATOM 747 N N . SER A 1 99 ? 11.090 -11.890 -35.614 1.00 72.31 99 SER A N 1
ATOM 748 C CA . SER A 1 99 ? 11.151 -10.482 -36.000 1.00 72.31 99 SER A CA 1
ATOM 749 C C . SER A 1 99 ? 11.080 -10.324 -37.522 1.00 72.31 99 SER A C 1
ATOM 751 O O . SER A 1 99 ? 11.747 -11.036 -38.274 1.00 72.31 99 SER A O 1
ATOM 753 N N . VAL A 1 100 ? 10.268 -9.365 -37.982 1.00 68.94 100 VAL A N 1
ATOM 754 C CA . VAL A 1 100 ? 10.282 -8.898 -39.374 1.00 68.94 100 VAL A CA 1
ATOM 755 C C . VAL A 1 100 ? 11.552 -8.063 -39.575 1.00 68.94 100 VAL A C 1
ATOM 757 O O . VAL A 1 100 ? 11.819 -7.184 -38.750 1.00 68.94 100 VAL A O 1
ATOM 760 N N . PRO A 1 101 ? 12.358 -8.328 -40.620 1.00 68.88 101 PRO A N 1
ATOM 761 C CA . PRO A 1 101 ? 13.584 -7.583 -40.867 1.00 68.88 101 PRO A CA 1
ATOM 762 C C . PRO A 1 101 ? 13.294 -6.086 -41.063 1.00 68.88 101 PRO A C 1
ATOM 764 O O .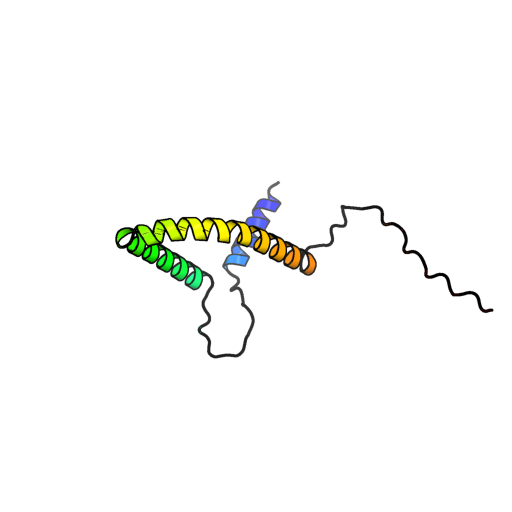 PRO A 1 101 ? 12.286 -5.733 -41.681 1.00 68.88 101 PRO A O 1
ATOM 767 N N . PRO A 1 102 ? 14.162 -5.196 -40.548 1.00 64.56 102 PRO A N 1
ATOM 768 C CA . PRO A 1 102 ? 13.997 -3.762 -40.720 1.00 64.56 102 PRO A CA 1
ATOM 769 C C . PRO A 1 102 ? 14.043 -3.415 -42.211 1.00 64.56 102 PRO A C 1
ATOM 771 O O . PRO A 1 102 ? 14.989 -3.774 -42.914 1.00 64.56 102 PRO A O 1
ATOM 774 N N . VAL A 1 103 ? 13.011 -2.718 -42.691 1.00 61.72 103 VAL A N 1
ATOM 775 C CA . VAL A 1 103 ? 12.988 -2.152 -44.043 1.00 61.72 103 VAL A CA 1
ATOM 776 C C . VAL A 1 103 ? 14.096 -1.104 -44.119 1.00 61.72 103 VAL A C 1
ATOM 778 O O . VAL A 1 103 ? 14.059 -0.096 -43.413 1.00 61.72 103 VAL A O 1
ATOM 781 N N . ALA A 1 104 ? 15.111 -1.374 -44.940 1.00 64.06 104 ALA A N 1
ATOM 782 C CA . ALA A 1 104 ? 16.164 -0.417 -45.236 1.00 64.06 104 ALA A CA 1
ATOM 783 C C . ALA A 1 104 ? 15.557 0.797 -45.966 1.00 64.06 104 ALA A C 1
ATOM 785 O O . ALA A 1 104 ? 14.740 0.602 -46.868 1.00 64.06 104 ALA A O 1
ATOM 786 N N . PRO A 1 105 ? 15.924 2.038 -45.603 1.00 57.28 105 PRO A N 1
ATOM 787 C CA . PRO A 1 105 ? 15.453 3.215 -46.315 1.00 57.28 105 PRO A CA 1
ATOM 788 C C . PRO A 1 105 ? 16.019 3.215 -47.740 1.00 57.28 105 PRO A C 1
ATOM 790 O O . PRO A 1 105 ? 17.232 3.263 -47.944 1.00 57.28 105 PRO A O 1
ATOM 793 N N . GLU A 1 106 ? 15.123 3.137 -48.720 1.00 59.44 106 GLU A N 1
ATOM 794 C CA . GLU A 1 106 ? 15.430 3.276 -50.140 1.00 59.44 106 GLU A CA 1
ATOM 795 C C . GLU A 1 106 ? 15.926 4.709 -50.393 1.00 59.44 106 GLU A C 1
ATOM 797 O O . GLU A 1 106 ? 15.236 5.687 -50.094 1.00 59.44 106 GLU A O 1
ATOM 802 N N . ALA A 1 107 ? 17.166 4.844 -50.871 1.00 59.44 107 ALA A N 1
ATOM 803 C CA . ALA A 1 107 ? 17.755 6.137 -51.197 1.00 59.44 107 ALA A CA 1
ATOM 804 C C . ALA A 1 107 ? 16.981 6.787 -52.363 1.00 59.44 107 ALA A C 1
ATOM 806 O O . ALA A 1 107 ? 16.690 6.102 -53.346 1.00 59.44 107 A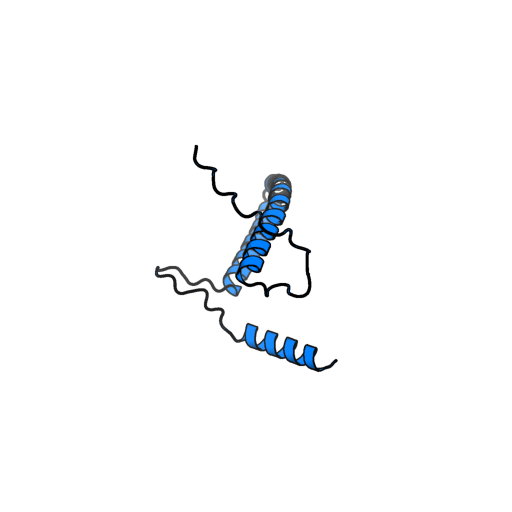LA A O 1
ATOM 807 N N . PRO A 1 108 ? 16.651 8.091 -52.299 1.00 55.41 108 PRO A N 1
ATOM 808 C CA . PRO A 1 108 ? 15.892 8.743 -53.357 1.00 55.41 108 PRO A CA 1
ATOM 809 C C . PRO A 1 108 ? 16.708 8.806 -54.655 1.00 55.41 108 PRO A C 1
ATOM 811 O O . PRO A 1 108 ? 17.856 9.254 -54.666 1.00 55.41 108 PRO A O 1
ATOM 814 N N . ALA A 1 109 ? 16.091 8.362 -55.752 1.00 54.03 109 ALA A N 1
ATOM 815 C CA . ALA A 1 109 ? 16.624 8.489 -57.101 1.00 54.03 109 ALA A CA 1
ATOM 816 C C . ALA A 1 109 ? 16.810 9.971 -57.466 1.00 54.03 109 ALA A C 1
ATOM 818 O O . ALA A 1 109 ? 15.864 10.760 -57.415 1.00 54.03 109 ALA A O 1
ATOM 819 N N . ALA A 1 110 ? 18.038 10.335 -57.837 1.00 47.66 110 ALA A N 1
ATOM 820 C CA . ALA A 1 110 ? 18.361 11.640 -58.391 1.00 47.66 110 ALA A CA 1
ATOM 821 C C . ALA A 1 110 ? 17.699 11.792 -59.772 1.00 47.66 110 ALA A C 1
ATOM 823 O O . ALA A 1 110 ? 17.932 10.965 -60.656 1.00 47.66 110 ALA A O 1
ATOM 824 N N . ASN A 1 111 ? 16.882 12.835 -59.936 1.00 52.59 111 ASN A N 1
ATOM 825 C CA . ASN A 1 111 ? 16.514 13.401 -61.237 1.00 52.59 111 ASN A CA 1
ATOM 826 C C . ASN A 1 111 ? 17.205 14.753 -61.384 1.00 52.59 111 ASN A C 1
ATOM 828 O O . ASN A 1 111 ? 17.216 15.496 -60.375 1.00 52.59 111 ASN A O 1
#

pLDDT: mean 80.69, std 15.5, range [46.97, 97.19]

Radius of gyration: 25.11 Å; Cα contacts (8 Å, |Δi|>4): 8; chains: 1; bounding box: 43×48×77 Å

Mean predicted aligned error: 1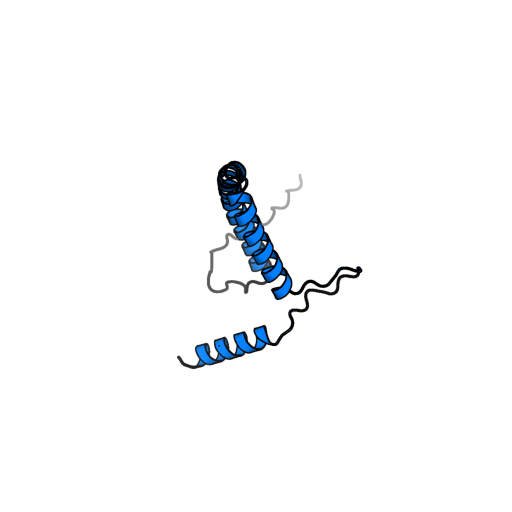6.59 Å

Foldseek 3Di:
DVPVVVCVVVVVVVVVVDQPPPDDDDDPDPPQGPVNVVVVVVVVVVVVVVVCVVPVVCVVVVVVVCVVVVVVVVVVVVVVVVVVCVVPNDPPPVDDDPDDDDDDDDDDDDD

Secondary structure (DSSP, 8-state):
-HHHHHHHHHHHHHHHHS--------S------HHHHHHHHHHHHHHHHHHHHH-HHHHHHHHHHHHHHHHHHHHHHHHHHHHHHHHHSPP--S----PPPP-PPPPPPP-

Solvent-accessible surface area (backbone atoms only — not comparable to full-atom values): 7078 Å² total; per-residue (Å²): 130,70,63,62,59,51,50,53,50,53,49,54,52,49,61,70,67,48,78,82,79,82,64,99,65,99,61,103,61,85,83,72,48,72,69,56,51,51,51,53,52,53,52,53,53,52,52,49,53,59,45,31,77,77,37,54,69,58,43,57,54,46,51,59,49,48,54,58,49,50,57,52,49,53,54,52,47,50,54,52,48,54,54,49,41,76,74,72,50,76,82,72,79,82,69,82,74,88,76,80,79,81,82,73,82,79,77,82,83,88,126